Protein AF-A0ABD5JQQ2-F1 (afdb_monomer_lite)

Radius of gyration: 19.29 Å; chains: 1; bounding box: 44×39×51 Å

InterPro domains:
  IPR007302 Circularly permuted ATPgrasp domain [PF04174] (2-143)
  IPR051680 ATP-dependent Glutamate--Cysteine Ligase Type 2 [PTHR34595] (1-143)

Organism: NCBI:txid68175

Secondary structure (DSSP, 8-state):
-HHHHHHHHHTT-HHHHTTSS-HHHHHT-TT--GGGTT---SSS-SS---EEEEEE-TTS-EEEEEEE-SS---HHHHHHHHHHHHHH-HHHHHHH-PPPSHHHHHHHHHHHHHTS-TT-SSPPP------TTSTTHHHHHH-

Foldseek 3Di:
DVQVVVCCLLEVVCCPVVVVDPPCVAPVDPPRDVVCRPDDFFDDTPQLDKDFDWDQDPVRDIDTPDIDRDDDFDLLVVQVVLVVCCVVPVVVCVVVVDDDCVVVVVVSVVSQVRRDDPPDPDDDDDQDDPDDPDPRRSRSVSD

Sequence (143 aa):
MLDAVLGDLYGARRSITSGVLPAELLFAHPGYLRAARGIVVPGRHQLFLHGCDISRGDDGAFVVNADWTQAPSGAGYALADRRVIAHAAPDLYERIGPRPASPWAQALRLALLDAAPEAAEEPVVVVLSPGIHSETAFDQAYL

Structure (mmCIF, N/CA/C/O backbone):
data_AF-A0ABD5JQQ2-F1
#
_entry.id   AF-A0ABD5JQQ2-F1
#
loop_
_atom_site.group_PDB
_atom_site.id
_atom_site.type_symbol
_atom_site.label_atom_id
_atom_site.label_alt_id
_atom_site.label_comp_id
_atom_site.label_asym_id
_atom_site.label_entity_id
_atom_site.label_seq_id
_atom_site.pdbx_PDB_ins_code
_atom_site.Cartn_x
_atom_site.Cartn_y
_atom_site.Cartn_z
_atom_site.occupancy
_atom_site.B_iso_or_equiv
_atom_site.auth_seq_id
_atom_site.auth_comp_id
_atom_site.auth_asym_id
_atom_site.auth_atom_id
_atom_site.pdbx_PDB_model_num
ATOM 1 N N . MET A 1 1 ? -12.630 2.630 -0.431 1.00 90.94 1 MET A N 1
ATOM 2 C CA . MET A 1 1 ? -13.402 1.837 0.553 1.00 90.94 1 MET A CA 1
ATOM 3 C C . MET A 1 1 ? -12.545 1.460 1.756 1.00 90.94 1 MET A C 1
ATOM 5 O O . MET A 1 1 ? -12.917 1.848 2.851 1.00 90.94 1 MET A O 1
ATOM 9 N N . LEU A 1 2 ? -11.405 0.777 1.573 1.00 95.44 2 LEU A N 1
ATOM 10 C CA . LEU A 1 2 ? -10.549 0.315 2.683 1.00 95.44 2 LEU A CA 1
ATOM 11 C C . LEU A 1 2 ? -10.056 1.439 3.611 1.00 95.44 2 LEU A C 1
ATOM 13 O O . LEU A 1 2 ? -10.088 1.274 4.821 1.00 95.44 2 LEU A O 1
ATOM 17 N N . ASP A 1 3 ? -9.711 2.607 3.066 1.00 95.38 3 ASP A N 1
ATOM 18 C CA . ASP A 1 3 ? -9.387 3.814 3.849 1.00 95.38 3 ASP A CA 1
ATOM 19 C C . ASP A 1 3 ? -10.521 4.219 4.815 1.00 95.38 3 ASP A C 1
ATOM 21 O O . ASP A 1 3 ? -10.310 4.429 6.007 1.00 95.38 3 ASP A O 1
ATOM 25 N N . ALA A 1 4 ? -11.766 4.222 4.328 1.00 95.00 4 ALA A N 1
ATOM 26 C CA . ALA A 1 4 ? -12.937 4.520 5.150 1.00 95.00 4 ALA A CA 1
ATOM 27 C C . ALA A 1 4 ? -13.204 3.431 6.201 1.00 95.00 4 ALA A C 1
ATOM 29 O O . ALA A 1 4 ? -13.635 3.749 7.307 1.00 95.00 4 ALA A O 1
ATOM 30 N N . VAL A 1 5 ? -12.932 2.162 5.872 1.00 95.56 5 VAL A N 1
ATOM 31 C CA . VAL A 1 5 ? -13.012 1.050 6.831 1.00 95.56 5 VAL A CA 1
ATOM 32 C C . VAL A 1 5 ? -11.973 1.239 7.936 1.00 95.56 5 VAL A C 1
ATOM 34 O O . VAL A 1 5 ? -12.334 1.186 9.108 1.00 95.56 5 VAL A O 1
ATOM 37 N N . LEU A 1 6 ? -10.716 1.539 7.595 1.00 95.81 6 LEU A N 1
ATOM 38 C CA . LEU A 1 6 ? -9.660 1.806 8.575 1.00 95.81 6 LEU A CA 1
ATOM 39 C C . LEU A 1 6 ? -10.043 2.967 9.508 1.00 95.81 6 LEU A C 1
ATOM 41 O O . LEU A 1 6 ? -9.981 2.823 10.732 1.00 95.81 6 LEU A O 1
ATOM 45 N N . GLY A 1 7 ? -10.502 4.083 8.930 1.00 95.69 7 GLY A N 1
ATOM 46 C CA . GLY A 1 7 ? -10.945 5.256 9.683 1.00 95.69 7 GLY A CA 1
ATOM 47 C C . GLY A 1 7 ? -12.160 4.986 10.577 1.00 95.69 7 GLY A C 1
ATOM 48 O O . GLY A 1 7 ? -12.247 5.525 11.682 1.00 95.69 7 GLY A O 1
ATOM 49 N N . ASP A 1 8 ? -13.090 4.127 10.153 1.00 96.31 8 ASP A N 1
ATOM 50 C CA . ASP A 1 8 ? -14.213 3.730 11.002 1.00 96.31 8 ASP A CA 1
ATOM 51 C C . ASP A 1 8 ? -13.759 2.837 12.161 1.00 96.31 8 ASP A C 1
ATOM 53 O O . ASP A 1 8 ? -14.052 3.149 13.317 1.00 96.31 8 ASP A O 1
ATOM 57 N N . LEU A 1 9 ? -13.004 1.770 11.878 1.00 96.25 9 LEU A N 1
ATOM 58 C CA . LEU A 1 9 ? -12.619 0.762 12.871 1.00 96.25 9 LEU A CA 1
ATOM 59 C C . LEU A 1 9 ? -11.731 1.333 13.989 1.00 96.25 9 LEU A C 1
ATOM 61 O O . LEU A 1 9 ? -11.919 0.976 15.155 1.00 96.25 9 LEU A O 1
ATOM 65 N N . TYR A 1 10 ? -10.816 2.255 13.670 1.00 96.56 10 TYR A N 1
ATOM 66 C CA . TYR A 1 10 ? -10.002 2.957 14.676 1.00 96.56 10 TYR A CA 1
ATOM 67 C C . TYR A 1 10 ? -10.644 4.248 15.211 1.00 96.56 10 TYR A C 1
ATOM 69 O O . TYR A 1 10 ? -10.141 4.824 16.181 1.00 96.56 10 TYR A O 1
ATOM 77 N N . GLY A 1 11 ? -11.776 4.674 14.640 1.00 95.75 11 GLY A N 1
ATOM 78 C CA . GLY A 1 11 ? -12.514 5.876 15.020 1.00 95.75 11 GLY A CA 1
ATOM 79 C C . GLY A 1 11 ? -13.891 5.581 15.624 1.00 95.75 11 GLY A C 1
ATOM 80 O O . GLY A 1 11 ? -14.028 5.042 16.735 1.00 95.75 11 GLY A O 1
ATOM 81 N N . ALA A 1 12 ? -14.931 6.008 14.902 1.00 95.44 12 ALA A N 1
ATOM 82 C CA . ALA A 1 12 ? -16.319 6.004 15.367 1.00 95.44 12 ALA A CA 1
ATOM 83 C C . ALA A 1 12 ? -16.927 4.596 15.501 1.00 95.44 12 ALA A C 1
ATOM 85 O O . ALA A 1 12 ? -17.852 4.424 16.294 1.00 95.44 12 ALA A O 1
ATOM 86 N N . ARG A 1 13 ? -16.387 3.599 14.786 1.00 96.38 13 ARG A N 1
ATOM 87 C CA . ARG A 1 13 ? -16.816 2.189 14.787 1.00 96.38 13 ARG A CA 1
ATOM 88 C C . ARG A 1 13 ? -18.297 2.019 14.450 1.00 96.38 13 ARG A C 1
ATOM 90 O O . ARG A 1 13 ? -18.977 1.168 15.026 1.00 96.38 13 ARG A O 1
ATOM 97 N N . ARG A 1 14 ? -18.803 2.822 13.510 1.00 97.75 14 ARG A N 1
ATOM 98 C CA . ARG A 1 14 ? -20.192 2.759 13.040 1.00 97.75 14 ARG A CA 1
ATOM 99 C C . ARG A 1 14 ? -20.506 1.412 12.414 1.00 97.75 14 ARG A C 1
ATOM 101 O O . ARG A 1 14 ? -21.606 0.912 12.621 1.00 97.75 14 ARG A O 1
ATOM 108 N N . SER A 1 15 ? -19.568 0.795 11.698 1.00 97.06 15 SER A N 1
ATOM 109 C CA . SER A 1 15 ? -19.761 -0.542 11.130 1.00 97.06 15 SER A CA 1
ATOM 110 C C . SER A 1 15 ? -19.988 -1.602 12.210 1.00 97.06 15 SER A C 1
ATOM 112 O O . SER A 1 15 ? -20.726 -2.550 11.972 1.00 97.06 15 SER A O 1
ATOM 114 N N . ILE A 1 16 ? -19.434 -1.415 13.412 1.00 97.38 16 ILE A N 1
ATOM 115 C CA . ILE A 1 16 ? -19.676 -2.300 14.557 1.00 97.38 16 ILE A CA 1
ATOM 116 C C . ILE A 1 16 ? -21.007 -1.954 15.234 1.00 97.38 16 ILE A C 1
ATOM 118 O O . ILE A 1 16 ? -21.850 -2.824 15.430 1.00 97.38 16 ILE A O 1
ATOM 122 N N . THR A 1 17 ? -21.236 -0.679 15.569 1.00 97.06 17 THR A N 1
ATOM 123 C CA . THR A 1 17 ? -22.435 -0.264 16.325 1.00 97.06 17 THR A CA 1
ATOM 124 C C . THR A 1 17 ? -23.737 -0.382 15.533 1.00 97.06 17 THR A C 1
ATOM 126 O O . THR A 1 17 ? -24.797 -0.522 16.135 1.00 97.06 17 THR A O 1
ATOM 129 N N . SER A 1 18 ? -23.668 -0.359 14.200 1.00 97.38 18 SER A N 1
ATOM 130 C CA . SER A 1 18 ? -24.806 -0.623 13.305 1.00 97.38 18 SER A CA 1
ATOM 131 C C . SER A 1 18 ? -25.018 -2.108 12.990 1.00 97.38 18 SER A C 1
ATOM 133 O O . SER A 1 18 ? -25.993 -2.445 12.324 1.00 97.38 18 SER A O 1
ATOM 135 N N . GLY A 1 19 ? -24.129 -2.997 13.449 1.00 96.06 19 GLY A N 1
ATOM 136 C CA . GLY A 1 19 ? -24.237 -4.441 13.228 1.00 96.06 19 GLY A CA 1
ATOM 137 C C . GLY A 1 19 ? -23.790 -4.931 11.846 1.00 96.06 19 GLY A C 1
ATOM 138 O O . GLY A 1 19 ? -23.997 -6.099 11.534 1.00 96.06 19 GLY A O 1
ATOM 139 N N . VAL A 1 20 ? -23.166 -4.082 11.018 1.00 97.12 20 VAL A N 1
ATOM 140 C CA . VAL A 1 20 ? -22.596 -4.492 9.717 1.00 97.12 20 VAL A CA 1
ATOM 141 C C . VAL A 1 20 ? -21.412 -5.445 9.903 1.00 97.12 20 VAL A C 1
ATOM 143 O O . VAL A 1 20 ? -21.246 -6.386 9.132 1.00 97.12 20 VAL A O 1
ATOM 146 N N . LEU A 1 21 ? -20.589 -5.203 10.926 1.00 96.12 21 LEU A N 1
ATOM 147 C CA . LEU A 1 21 ? -19.461 -6.044 11.307 1.00 96.12 21 LEU A CA 1
ATOM 148 C C . LEU A 1 21 ? -19.629 -6.515 12.762 1.00 96.12 21 LEU A C 1
ATOM 150 O O . LEU A 1 21 ? -19.896 -5.687 13.635 1.00 96.12 21 LEU A O 1
ATOM 154 N N . PRO A 1 22 ? -19.432 -7.812 13.059 1.00 97.12 22 PRO A N 1
ATOM 155 C CA . PRO A 1 22 ? -19.391 -8.298 14.434 1.00 97.12 22 PRO A CA 1
ATOM 156 C C . PRO A 1 22 ? -18.239 -7.659 15.217 1.00 97.12 22 PRO A C 1
ATOM 158 O O . PRO A 1 22 ? -17.132 -7.498 14.696 1.00 97.12 22 PRO A O 1
ATOM 161 N N . ALA A 1 23 ? -18.471 -7.328 16.488 1.00 97.00 23 ALA A N 1
ATOM 162 C CA . ALA A 1 23 ? -17.453 -6.721 17.346 1.00 97.00 23 ALA A CA 1
ATOM 163 C C . ALA A 1 23 ? -16.248 -7.652 17.553 1.00 97.00 23 ALA A C 1
ATOM 165 O O . ALA A 1 23 ? -15.099 -7.205 17.605 1.00 97.00 23 ALA A O 1
ATOM 166 N N . GLU A 1 24 ? -16.509 -8.953 17.629 1.00 96.75 24 GLU A N 1
ATOM 167 C CA . GLU A 1 24 ? -15.527 -10.015 17.814 1.00 96.75 24 GLU A CA 1
ATOM 168 C C . GLU A 1 24 ? -14.532 -10.060 16.651 1.00 96.75 24 GLU A C 1
ATOM 170 O O . GLU A 1 24 ? -13.340 -10.246 16.890 1.00 96.75 24 GLU A O 1
ATOM 175 N N . LEU A 1 25 ? -14.991 -9.802 15.417 1.00 95.81 25 LEU A N 1
ATOM 176 C CA . LEU A 1 25 ? -14.141 -9.777 14.221 1.00 95.81 25 LEU A CA 1
ATOM 177 C C . LEU A 1 25 ? -13.018 -8.740 14.348 1.00 95.81 25 LEU A C 1
ATOM 179 O O . LEU A 1 25 ? -11.906 -8.977 13.892 1.00 95.81 25 LEU A O 1
ATOM 183 N N . LEU A 1 26 ? -13.299 -7.601 14.986 1.00 95.88 26 LEU A N 1
ATOM 184 C CA . LEU A 1 26 ? -12.304 -6.560 15.222 1.00 95.88 26 LEU A CA 1
ATOM 185 C C . LEU A 1 26 ? -11.488 -6.840 16.489 1.00 95.88 26 LEU A C 1
ATOM 187 O O . LEU A 1 26 ? -10.261 -6.873 16.452 1.00 95.88 26 LEU A O 1
ATOM 191 N N . PHE A 1 27 ? -12.158 -7.010 17.632 1.00 96.19 27 PHE A N 1
ATOM 192 C CA . PHE A 1 27 ? -11.492 -6.970 18.938 1.00 96.19 27 PHE A CA 1
ATOM 193 C C . PHE A 1 27 ? -10.760 -8.260 19.320 1.00 96.19 27 PHE A C 1
ATOM 195 O O . PHE A 1 27 ? -9.887 -8.206 20.197 1.00 96.19 27 PHE A O 1
ATOM 202 N N . ALA A 1 28 ? -11.098 -9.391 18.692 1.00 96.75 28 ALA A N 1
ATOM 203 C CA . ALA A 1 28 ? -10.370 -10.649 18.852 1.00 96.75 28 ALA A CA 1
ATOM 204 C C . ALA A 1 28 ? -9.238 -10.813 17.823 1.00 96.75 28 ALA A C 1
ATOM 206 O O . ALA A 1 28 ? -8.401 -11.701 17.981 1.00 96.75 28 ALA A O 1
ATOM 207 N N . HIS A 1 29 ? -9.180 -9.968 16.788 1.00 96.00 29 HIS A N 1
ATOM 208 C CA . HIS A 1 29 ? -8.151 -10.076 15.762 1.00 96.00 29 HIS A CA 1
ATOM 209 C C . HIS A 1 29 ? -6.774 -9.665 16.318 1.00 96.00 29 HIS A C 1
ATOM 211 O O . HIS A 1 29 ? -6.631 -8.552 16.832 1.00 96.00 29 HIS A O 1
ATOM 217 N N . PRO A 1 30 ? -5.727 -10.503 16.184 1.00 96.06 30 PRO A N 1
ATOM 218 C CA . PRO A 1 30 ? -4.407 -10.220 16.759 1.00 96.06 30 PRO A CA 1
ATOM 219 C C . PRO A 1 30 ? -3.731 -8.987 16.142 1.00 96.06 30 PRO A C 1
ATOM 221 O O . PRO A 1 30 ? -2.939 -8.322 16.800 1.00 96.06 30 PRO A O 1
ATOM 224 N N . GLY A 1 31 ? -4.071 -8.650 14.896 1.00 94.00 31 GLY A N 1
ATOM 225 C CA . GLY A 1 31 ? -3.583 -7.446 14.215 1.00 94.00 31 GLY A CA 1
ATOM 226 C C . GLY A 1 31 ? -4.282 -6.139 14.615 1.00 94.00 31 GLY A C 1
ATOM 227 O O . GLY A 1 31 ? -3.903 -5.086 14.108 1.00 94.00 31 GLY A O 1
ATOM 228 N N . TYR A 1 32 ? -5.307 -6.167 15.477 1.00 95.62 32 TYR A N 1
ATOM 229 C CA . TYR A 1 32 ? -5.962 -4.939 15.934 1.00 95.62 32 TYR A CA 1
ATOM 230 C C . TYR A 1 32 ? -5.166 -4.274 17.065 1.00 95.62 32 TYR A C 1
ATOM 232 O O . TYR A 1 32 ? -5.045 -4.801 18.176 1.00 95.62 32 TYR A O 1
ATOM 240 N N . LEU A 1 33 ? -4.660 -3.070 16.806 1.00 95.69 33 LEU A N 1
ATOM 241 C CA . LEU A 1 33 ? -3.812 -2.335 17.740 1.00 95.69 33 LEU A CA 1
ATOM 242 C C . LEU A 1 33 ? -4.641 -1.366 18.582 1.00 95.69 33 LEU A C 1
ATOM 244 O O . LEU A 1 33 ? -4.856 -0.220 18.203 1.00 95.69 33 LEU A O 1
ATOM 248 N N . ARG A 1 34 ? -5.063 -1.781 19.781 1.00 94.94 34 ARG A N 1
ATOM 249 C CA . ARG A 1 34 ? -5.876 -0.934 20.685 1.00 94.94 34 ARG A CA 1
ATOM 250 C C . ARG A 1 34 ? -5.282 0.462 20.924 1.00 94.94 34 ARG A C 1
ATOM 252 O O . ARG A 1 34 ? -6.037 1.425 21.019 1.00 94.94 34 ARG A O 1
ATOM 259 N N . ALA A 1 35 ? -3.954 0.563 20.992 1.00 96.25 35 ALA A N 1
ATOM 260 C CA . ALA A 1 35 ? -3.232 1.821 21.185 1.00 96.25 35 ALA A CA 1
ATOM 261 C C . ALA A 1 35 ? -3.336 2.788 19.990 1.00 96.25 35 ALA A C 1
ATOM 263 O O . ALA A 1 35 ? -3.179 3.987 20.175 1.00 96.25 35 ALA A O 1
ATOM 264 N N . ALA A 1 36 ? -3.638 2.289 18.788 1.00 95.00 36 ALA A N 1
ATOM 265 C CA . ALA A 1 36 ? -3.801 3.110 17.592 1.00 95.00 36 ALA A CA 1
ATOM 266 C C . ALA A 1 36 ? -5.188 3.772 17.489 1.00 95.00 36 ALA A C 1
ATOM 268 O O . ALA A 1 36 ? -5.448 4.549 16.572 1.00 95.00 36 ALA A O 1
ATOM 269 N N . ARG A 1 37 ? -6.104 3.484 18.425 1.00 95.69 37 ARG A N 1
ATOM 270 C CA . ARG A 1 37 ? -7.444 4.080 18.434 1.00 95.69 37 ARG A CA 1
ATOM 271 C C . ARG A 1 37 ? -7.361 5.603 18.553 1.00 95.69 37 ARG A C 1
ATOM 273 O O . ARG A 1 37 ? -6.810 6.122 19.518 1.00 95.69 37 ARG A O 1
ATOM 280 N N . GLY A 1 38 ? -8.026 6.299 17.634 1.00 94.38 38 GLY A N 1
ATOM 281 C CA . GLY A 1 38 ? -8.094 7.760 17.615 1.00 94.38 38 GLY A CA 1
ATOM 282 C C . GLY A 1 38 ? -6.837 8.447 17.084 1.00 94.38 38 GLY A C 1
ATOM 283 O O . GLY A 1 38 ? -6.811 9.674 17.062 1.00 94.38 38 GLY A O 1
ATOM 284 N N . ILE A 1 39 ? -5.825 7.693 16.638 1.00 93.31 39 ILE A N 1
ATOM 285 C CA . ILE A 1 39 ? -4.741 8.270 15.845 1.00 93.31 39 ILE A CA 1
ATOM 286 C C . ILE A 1 39 ? -5.341 8.737 14.520 1.00 93.31 39 ILE A C 1
ATOM 288 O O . ILE A 1 39 ? -6.015 7.969 13.836 1.00 93.31 39 ILE A O 1
ATOM 292 N N . VAL A 1 40 ? -5.094 10.001 14.186 1.00 90.12 40 VAL A N 1
ATOM 293 C CA . VAL A 1 40 ? -5.460 10.597 12.904 1.00 90.12 40 VAL A CA 1
ATOM 294 C C . VAL A 1 40 ? -4.171 11.015 12.221 1.00 90.12 40 VAL A C 1
ATOM 296 O O . VAL A 1 40 ? -3.445 11.867 12.733 1.00 90.12 40 VAL A O 1
ATOM 299 N N . VAL A 1 41 ? -3.873 10.387 11.086 1.00 87.38 41 VAL A N 1
ATOM 300 C CA . VAL A 1 41 ? -2.731 10.774 10.250 1.00 87.38 41 VAL A CA 1
ATOM 301 C C . VAL A 1 41 ? -3.061 12.104 9.556 1.00 87.38 41 VAL A C 1
ATOM 303 O O . VAL A 1 41 ? -4.184 12.224 9.050 1.00 87.38 41 VAL A O 1
ATOM 306 N N . PRO A 1 42 ? -2.145 13.095 9.542 1.00 85.69 42 PRO A N 1
ATOM 307 C CA . PRO A 1 42 ? -2.314 14.318 8.761 1.00 85.69 42 PRO A CA 1
ATOM 308 C C . PRO A 1 42 ? -2.528 14.029 7.270 1.00 85.69 42 PRO A C 1
ATOM 310 O O . PRO A 1 42 ? -2.036 13.037 6.735 1.00 85.69 42 PRO A O 1
ATOM 313 N N . GLY A 1 43 ? -3.256 14.917 6.597 1.00 81.31 43 GLY A N 1
ATOM 314 C CA . GLY A 1 43 ? -3.547 14.800 5.171 1.00 81.31 43 GLY A CA 1
ATOM 315 C C . GLY A 1 43 ? -4.878 14.110 4.863 1.00 81.31 43 GLY A C 1
ATOM 316 O O . GLY A 1 43 ? -5.775 13.984 5.700 1.00 81.31 43 GLY A O 1
ATOM 317 N N . ARG A 1 44 ? -5.042 13.719 3.596 1.00 81.62 44 ARG A N 1
ATOM 318 C CA . ARG A 1 44 ? -6.342 13.303 3.044 1.00 81.62 44 ARG A CA 1
ATOM 319 C C . ARG A 1 44 ? -6.763 11.875 3.409 1.00 81.62 44 ARG A C 1
ATOM 321 O O . ARG A 1 44 ? -7.962 11.599 3.438 1.00 81.62 44 ARG A O 1
ATOM 328 N N . HIS A 1 45 ? -5.810 10.975 3.633 1.00 89.25 45 HIS A N 1
ATOM 329 C CA . HIS A 1 45 ? -6.053 9.535 3.746 1.00 89.25 45 HIS A CA 1
ATOM 330 C C . HIS A 1 45 ? -5.466 8.972 5.039 1.00 89.25 45 HIS A C 1
ATOM 332 O O . HIS A 1 45 ? -4.331 9.283 5.389 1.00 89.25 45 HIS A O 1
ATOM 338 N N . GLN A 1 46 ? -6.227 8.118 5.728 1.00 91.50 46 GLN A N 1
ATOM 339 C CA . GLN A 1 46 ? -5.726 7.369 6.886 1.00 91.50 46 GLN A CA 1
ATOM 340 C C . GLN A 1 46 ? -4.931 6.141 6.432 1.00 91.50 46 GLN A C 1
ATOM 342 O O . GLN A 1 46 ? -3.892 5.814 7.003 1.00 91.50 46 GLN A O 1
ATOM 347 N N . LEU A 1 47 ? -5.399 5.471 5.378 1.00 93.50 47 LEU A N 1
ATOM 348 C CA . LEU A 1 47 ? -4.662 4.435 4.670 1.00 93.50 47 LEU A CA 1
ATOM 349 C C . LEU A 1 47 ? -3.781 5.095 3.607 1.00 93.50 47 LEU A C 1
ATOM 351 O O . LEU A 1 47 ? -4.232 5.380 2.499 1.00 93.50 47 LEU A O 1
ATOM 355 N N . PHE A 1 48 ? -2.526 5.341 3.971 1.00 90.38 48 PHE A N 1
ATOM 356 C CA . PHE A 1 48 ? -1.570 6.067 3.137 1.00 90.38 48 PHE A CA 1
ATOM 357 C C . PHE A 1 48 ? -1.212 5.333 1.834 1.00 90.38 48 PHE A C 1
ATOM 359 O O . PHE A 1 48 ? -1.211 5.930 0.758 1.00 90.38 48 PHE A O 1
ATOM 366 N N . LEU A 1 49 ? -0.916 4.035 1.928 1.00 91.50 49 LEU A N 1
ATOM 367 C CA . LEU A 1 49 ? -0.498 3.212 0.798 1.00 91.50 49 LEU A CA 1
ATOM 368 C C . LEU A 1 49 ? -1.279 1.899 0.788 1.00 91.50 49 LEU A C 1
ATOM 370 O O . LEU A 1 49 ? -1.471 1.258 1.820 1.00 91.50 49 LEU A O 1
ATOM 374 N N . HIS A 1 50 ? -1.717 1.505 -0.402 1.00 94.38 50 HIS A N 1
ATOM 375 C CA . HIS A 1 50 ? -2.445 0.269 -0.652 1.00 94.38 50 HIS A CA 1
ATOM 376 C C . HIS A 1 50 ? -1.832 -0.432 -1.860 1.00 94.38 50 HIS A C 1
ATOM 378 O O . HIS A 1 50 ? -1.623 0.188 -2.903 1.00 94.38 50 HIS A O 1
ATOM 384 N N . GLY A 1 51 ? -1.528 -1.716 -1.697 1.00 95.12 51 GLY A N 1
ATOM 385 C CA . GLY A 1 51 ? -1.189 -2.623 -2.786 1.00 95.12 51 GLY A CA 1
ATOM 386 C C . GLY A 1 51 ? -2.310 -3.634 -2.985 1.00 95.12 51 GLY A C 1
ATOM 387 O O . GLY A 1 51 ? -3.010 -3.978 -2.034 1.00 95.12 51 GLY A O 1
ATOM 388 N N . CYS A 1 52 ? -2.481 -4.132 -4.203 1.00 96.19 52 CYS A N 1
ATOM 389 C CA . CYS A 1 52 ? -3.381 -5.249 -4.452 1.00 96.19 52 CYS A CA 1
ATOM 390 C C . CYS A 1 52 ? -2.808 -6.177 -5.514 1.00 96.19 52 CYS A C 1
ATOM 392 O O . CYS A 1 52 ? -2.199 -5.729 -6.489 1.00 96.19 52 CYS A O 1
ATOM 394 N N . ASP A 1 53 ? -3.044 -7.467 -5.315 1.00 96.19 53 ASP A N 1
ATOM 395 C CA . ASP A 1 53 ? -2.696 -8.484 -6.292 1.00 96.19 53 ASP A CA 1
ATOM 396 C C . ASP A 1 53 ? -3.881 -8.665 -7.225 1.00 96.19 53 ASP A C 1
ATOM 398 O O . ASP A 1 53 ? -4.999 -8.929 -6.777 1.00 96.19 53 ASP A O 1
ATOM 402 N N . ILE A 1 54 ? -3.639 -8.536 -8.526 1.00 97.00 54 ILE A N 1
ATOM 403 C CA . ILE A 1 54 ? -4.679 -8.672 -9.542 1.00 97.00 54 ILE A CA 1
ATOM 404 C C . ILE A 1 54 ? -4.375 -9.825 -10.487 1.00 97.00 54 ILE A C 1
ATOM 406 O O . ILE A 1 54 ? -3.239 -10.025 -10.915 1.00 97.00 54 ILE A O 1
ATOM 410 N N . SER A 1 55 ? -5.412 -10.576 -10.836 1.00 97.31 55 SER A N 1
ATOM 411 C CA . SER A 1 55 ? -5.397 -11.522 -11.950 1.00 97.31 55 SER A CA 1
ATOM 412 C C . SER A 1 55 ? -6.297 -11.005 -13.067 1.00 97.31 55 SER A C 1
ATOM 414 O O . SER A 1 55 ? -7.179 -10.171 -12.842 1.00 97.31 55 SER A O 1
ATOM 416 N N . ARG A 1 56 ? -6.054 -11.477 -14.290 1.00 97.50 56 ARG A N 1
ATOM 417 C CA . ARG A 1 56 ? -6.934 -11.229 -15.430 1.00 97.50 56 ARG A CA 1
ATOM 418 C C . ARG A 1 56 ? -7.555 -12.553 -15.856 1.00 97.50 56 ARG A C 1
ATOM 420 O O . ARG A 1 56 ? -6.814 -13.474 -16.188 1.00 97.50 56 ARG A O 1
ATOM 427 N N . GLY A 1 57 ? -8.880 -12.636 -15.796 1.00 94.38 57 GLY A N 1
ATOM 428 C CA . GLY A 1 57 ? -9.644 -13.814 -16.194 1.00 94.38 57 GLY A CA 1
ATOM 429 C C . GLY A 1 57 ? -9.671 -14.012 -17.708 1.00 94.38 57 GLY A C 1
ATOM 430 O O . GLY A 1 57 ? -9.294 -13.123 -18.477 1.00 94.38 57 GLY A O 1
ATOM 431 N N . ASP A 1 58 ? -10.155 -15.179 -18.133 1.00 94.75 58 ASP A N 1
ATOM 432 C CA . ASP A 1 58 ? -10.256 -15.557 -19.551 1.00 94.75 58 ASP A CA 1
ATOM 433 C C . ASP A 1 58 ? -11.237 -14.670 -20.336 1.00 94.75 58 ASP A C 1
ATOM 435 O O . ASP A 1 58 ? -11.088 -14.469 -21.540 1.00 94.75 58 ASP A O 1
ATOM 439 N N . ASP A 1 59 ? -12.216 -14.083 -19.646 1.00 96.12 59 ASP A N 1
ATOM 440 C CA . ASP A 1 59 ? -13.137 -13.069 -20.172 1.00 96.12 59 ASP A CA 1
ATOM 441 C C . ASP A 1 59 ? -12.494 -11.670 -20.293 1.00 96.12 59 ASP A C 1
ATOM 443 O O . ASP A 1 59 ? -13.112 -10.720 -20.777 1.00 96.12 59 ASP A O 1
ATOM 447 N N . GLY A 1 60 ? -11.236 -11.536 -19.86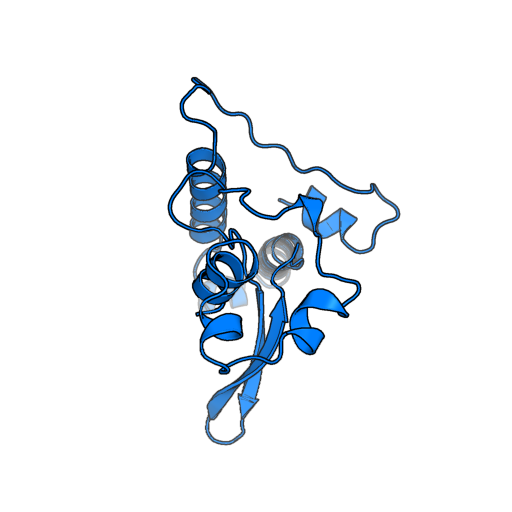7 1.00 95.75 60 GLY A N 1
ATOM 448 C CA . GLY A 1 60 ? -10.466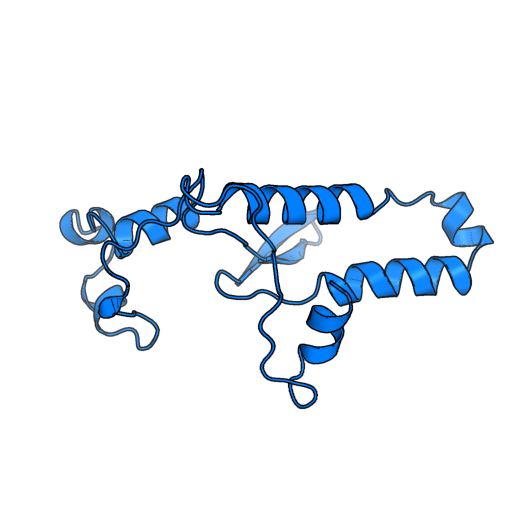 -10.303 -19.875 1.00 95.75 60 GLY A CA 1
ATOM 449 C C . GLY A 1 60 ? -10.727 -9.378 -18.686 1.00 95.75 60 GLY A C 1
ATOM 450 O O . GLY A 1 60 ? -10.090 -8.316 -18.645 1.00 95.75 60 GLY A O 1
ATOM 451 N N . ALA A 1 61 ? -11.602 -9.752 -17.747 1.00 97.25 61 ALA A N 1
ATOM 452 C CA . ALA A 1 61 ? -11.896 -8.976 -16.547 1.00 97.25 61 ALA A CA 1
ATOM 453 C C . ALA A 1 61 ? -10.759 -9.073 -15.519 1.00 97.25 61 ALA A C 1
ATOM 455 O O . ALA A 1 61 ? -10.056 -10.078 -15.437 1.00 97.25 61 ALA A O 1
ATOM 456 N N . PHE A 1 62 ? -10.575 -8.018 -14.723 1.00 97.06 62 PHE A N 1
ATOM 457 C CA . PHE A 1 62 ? -9.634 -8.033 -13.605 1.00 97.06 62 PHE A CA 1
ATOM 458 C C . PHE A 1 62 ? -10.329 -8.466 -12.318 1.00 97.06 62 PHE A C 1
ATOM 460 O O . PHE A 1 62 ? -11.422 -7.989 -12.009 1.00 97.06 62 PHE A O 1
ATOM 467 N N . VAL A 1 63 ? -9.657 -9.319 -11.550 1.00 96.19 63 VAL A N 1
ATOM 468 C CA . VAL A 1 63 ? -10.097 -9.768 -10.226 1.00 96.19 63 VAL A CA 1
ATOM 469 C C . VAL A 1 63 ? -9.016 -9.424 -9.210 1.00 96.19 63 VAL A C 1
ATOM 471 O O . VAL A 1 63 ? -7.834 -9.665 -9.452 1.00 96.19 63 VAL A O 1
ATOM 474 N N . VAL A 1 64 ? -9.425 -8.845 -8.079 1.00 96.12 64 VAL A N 1
ATOM 475 C CA . VAL A 1 64 ? -8.540 -8.608 -6.932 1.00 96.12 64 VAL A CA 1
ATOM 476 C C . VAL A 1 64 ? -8.431 -9.903 -6.138 1.00 96.12 64 VAL A C 1
ATOM 478 O O . VAL A 1 64 ? -9.433 -10.413 -5.638 1.00 96.12 64 VAL A O 1
ATOM 481 N N . ASN A 1 65 ? -7.216 -10.430 -6.037 1.00 95.94 65 ASN A N 1
ATOM 482 C CA . ASN A 1 65 ? -6.915 -11.666 -5.321 1.00 95.94 65 ASN A CA 1
ATOM 483 C C . ASN A 1 65 ? -6.578 -11.392 -3.848 1.00 95.94 65 ASN A C 1
ATOM 485 O O . ASN A 1 65 ? -6.905 -12.204 -2.985 1.00 95.94 65 ASN A O 1
ATOM 489 N N . ALA A 1 66 ? -5.909 -10.268 -3.569 1.00 96.56 66 ALA A N 1
ATOM 490 C CA . ALA A 1 66 ? -5.484 -9.878 -2.228 1.00 96.56 66 ALA A CA 1
ATOM 491 C C . ALA A 1 66 ? -5.297 -8.358 -2.105 1.00 96.56 66 ALA A C 1
ATOM 493 O O . ALA A 1 66 ? -4.961 -7.684 -3.081 1.00 96.56 66 ALA A O 1
ATOM 494 N N . ASP A 1 67 ? -5.470 -7.847 -0.883 1.00 96.44 67 ASP A N 1
ATOM 495 C CA . ASP A 1 67 ? -5.238 -6.455 -0.498 1.00 96.44 67 ASP A CA 1
ATOM 496 C C . ASP A 1 67 ? -4.112 -6.361 0.538 1.00 96.44 67 ASP A C 1
ATOM 498 O O . ASP A 1 67 ? -4.099 -7.073 1.543 1.00 96.44 67 ASP A O 1
ATOM 502 N N . TRP A 1 68 ? -3.206 -5.410 0.331 1.00 95.50 68 TRP A N 1
ATOM 503 C CA . TRP A 1 68 ? -2.055 -5.139 1.182 1.00 95.50 68 TRP A CA 1
ATOM 504 C C . TRP A 1 68 ? -2.153 -3.713 1.729 1.00 95.50 68 TRP A C 1
ATOM 506 O O . TRP A 1 68 ? -1.853 -2.738 1.039 1.00 95.50 68 TRP A O 1
ATOM 516 N N . THR A 1 69 ? -2.599 -3.582 2.980 1.00 94.25 69 THR A N 1
ATOM 517 C CA . THR A 1 69 ? -2.902 -2.288 3.630 1.00 94.25 69 THR A CA 1
ATOM 518 C C . THR A 1 69 ? -1.937 -1.927 4.763 1.00 94.25 69 THR A C 1
ATOM 520 O O . THR A 1 69 ? -2.260 -1.099 5.612 1.00 94.25 69 THR A O 1
ATOM 523 N N . GLN A 1 70 ? -0.792 -2.609 4.840 1.00 90.12 70 GLN A N 1
ATOM 524 C CA . GLN A 1 70 ? 0.252 -2.359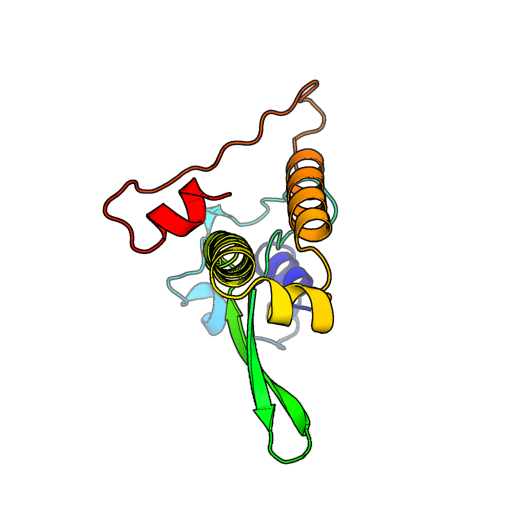 5.837 1.00 90.12 70 GLN A CA 1
ATOM 525 C C . GLN A 1 70 ? 1.430 -1.632 5.175 1.00 90.12 70 GLN A C 1
ATOM 527 O O . GLN A 1 70 ? 1.309 -0.467 4.814 1.00 90.12 70 GLN A O 1
ATOM 532 N N . ALA A 1 71 ? 2.549 -2.329 4.977 1.00 88.94 71 ALA A N 1
ATOM 533 C CA . ALA A 1 71 ? 3.712 -1.851 4.241 1.00 88.94 71 ALA A CA 1
ATOM 534 C C . ALA A 1 71 ? 3.885 -2.710 2.974 1.00 88.94 71 ALA A C 1
ATOM 536 O O . ALA A 1 71 ? 4.709 -3.626 2.980 1.00 88.94 71 ALA A O 1
ATOM 537 N N . PRO A 1 72 ? 3.060 -2.502 1.926 1.00 93.00 72 PRO A N 1
ATOM 538 C CA . PRO A 1 72 ? 3.187 -3.268 0.690 1.00 93.00 72 PRO A CA 1
ATOM 539 C C . PRO A 1 72 ? 4.559 -3.025 0.049 1.00 93.00 72 PRO A C 1
ATOM 541 O O . PRO A 1 72 ? 5.003 -1.881 -0.057 1.00 93.00 72 PRO A O 1
ATOM 544 N N . SER A 1 73 ? 5.211 -4.102 -0.381 1.00 91.38 73 SER A N 1
ATOM 545 C CA . SER A 1 73 ? 6.479 -4.079 -1.113 1.00 91.38 73 SER A CA 1
ATOM 546 C C . SER A 1 73 ? 6.262 -4.305 -2.612 1.00 91.38 73 SER A C 1
ATOM 548 O O . SER A 1 73 ? 5.176 -4.690 -3.049 1.00 91.38 73 SER A O 1
ATOM 550 N N . GLY A 1 74 ? 7.296 -4.057 -3.417 1.00 92.25 74 GLY A N 1
ATOM 551 C CA . GLY A 1 74 ? 7.324 -4.373 -4.851 1.00 92.25 74 GLY A CA 1
ATOM 552 C C . GLY A 1 74 ? 7.595 -3.175 -5.755 1.00 92.25 74 GLY A C 1
ATOM 553 O O . GLY A 1 74 ? 7.933 -3.346 -6.927 1.00 92.25 74 GLY A O 1
ATOM 554 N N . ALA A 1 75 ? 7.464 -1.955 -5.240 1.00 92.56 75 ALA A N 1
ATOM 555 C CA . ALA A 1 75 ? 7.660 -0.749 -6.033 1.00 92.56 75 ALA A CA 1
ATOM 556 C C . ALA A 1 75 ? 9.116 -0.558 -6.483 1.00 92.56 75 ALA A C 1
ATOM 558 O O . ALA A 1 75 ? 9.364 -0.226 -7.644 1.00 92.56 75 ALA A O 1
ATOM 559 N N . GLY A 1 76 ? 10.075 -0.797 -5.589 1.00 92.75 76 GLY A N 1
ATOM 560 C CA . GLY A 1 76 ? 11.500 -0.770 -5.897 1.00 92.75 76 GLY A CA 1
ATOM 561 C C . GLY A 1 76 ? 11.869 -1.841 -6.921 1.00 92.75 76 GLY A C 1
ATOM 562 O O . GLY A 1 76 ? 12.546 -1.538 -7.905 1.00 92.75 76 GLY A O 1
ATOM 563 N N . TYR A 1 77 ? 11.330 -3.056 -6.771 1.00 93.50 77 TYR A N 1
ATOM 564 C CA . TYR A 1 77 ? 11.479 -4.112 -7.781 1.00 93.50 77 TYR A CA 1
ATOM 565 C C . TYR A 1 77 ? 10.927 -3.687 -9.149 1.00 93.50 77 TYR A C 1
ATOM 567 O O . TYR A 1 77 ? 11.646 -3.755 -10.142 1.00 93.50 77 TYR A O 1
ATOM 575 N N . ALA A 1 78 ? 9.708 -3.146 -9.215 1.00 93.25 78 ALA A N 1
ATOM 576 C CA . ALA A 1 78 ? 9.107 -2.709 -10.478 1.00 93.25 78 ALA A CA 1
ATOM 577 C C . ALA A 1 78 ? 9.929 -1.614 -11.189 1.00 93.25 78 ALA A C 1
ATOM 579 O O . ALA A 1 78 ? 10.037 -1.599 -12.423 1.00 93.25 78 ALA A O 1
ATOM 580 N N . LEU A 1 79 ? 10.523 -0.691 -10.425 1.00 93.12 79 LEU A N 1
ATOM 581 C CA . LEU A 1 79 ? 11.412 0.339 -10.964 1.00 93.12 79 LEU A CA 1
ATOM 582 C C . LEU A 1 79 ? 12.748 -0.246 -11.449 1.00 93.12 79 LEU A C 1
ATOM 584 O O . LEU A 1 79 ? 13.246 0.162 -12.505 1.00 93.12 79 LEU A O 1
ATOM 588 N N . ALA A 1 80 ? 13.320 -1.191 -10.703 1.00 93.50 80 ALA A N 1
ATOM 589 C CA . ALA A 1 80 ? 14.548 -1.885 -11.075 1.00 93.50 80 ALA A CA 1
ATOM 590 C C . ALA A 1 80 ? 14.355 -2.728 -12.344 1.00 93.50 80 ALA A C 1
ATOM 592 O O . ALA A 1 80 ? 15.129 -2.590 -13.293 1.00 93.50 80 ALA A O 1
ATOM 593 N N . ASP A 1 81 ? 13.278 -3.509 -12.416 1.00 93.31 81 ASP A N 1
ATOM 594 C CA . ASP A 1 81 ? 12.942 -4.362 -13.559 1.00 93.31 81 ASP A CA 1
ATOM 595 C C . ASP A 1 81 ? 12.787 -3.545 -14.842 1.00 93.31 81 ASP A C 1
ATOM 597 O O . ASP A 1 81 ? 13.329 -3.902 -15.891 1.00 93.31 81 ASP A O 1
ATOM 601 N N . ARG A 1 82 ? 12.125 -2.381 -14.763 1.00 92.50 82 ARG A N 1
ATOM 602 C CA . ARG A 1 82 ? 12.031 -1.442 -15.894 1.00 92.50 82 ARG A CA 1
ATOM 603 C C . ARG A 1 82 ? 13.403 -1.025 -16.413 1.00 92.50 82 ARG A C 1
ATOM 605 O O . ARG A 1 82 ? 13.595 -0.968 -17.628 1.00 92.50 82 ARG A O 1
ATOM 612 N N . ARG A 1 83 ? 14.348 -0.736 -15.515 1.00 92.50 83 ARG A N 1
ATOM 613 C CA . ARG A 1 83 ? 15.716 -0.340 -15.878 1.00 92.50 83 ARG A CA 1
ATOM 614 C C . ARG A 1 83 ? 16.500 -1.506 -16.478 1.00 92.50 83 ARG A C 1
ATOM 616 O O . ARG A 1 83 ? 17.202 -1.307 -17.468 1.00 92.50 83 ARG A O 1
ATOM 623 N N . VAL A 1 84 ? 16.362 -2.704 -15.910 1.00 95.31 84 VAL A N 1
ATOM 624 C CA . VAL A 1 84 ? 17.012 -3.921 -16.415 1.00 95.31 84 VAL A CA 1
ATOM 625 C C . VAL A 1 84 ? 16.530 -4.240 -17.828 1.00 95.31 84 VAL A C 1
ATOM 627 O O . VAL A 1 84 ? 17.360 -4.423 -18.715 1.00 95.31 84 VAL A O 1
ATOM 630 N N . ILE A 1 85 ? 15.218 -4.228 -18.081 1.00 95.38 85 ILE A N 1
ATOM 631 C CA . ILE A 1 85 ? 14.658 -4.517 -19.412 1.00 95.38 85 ILE A CA 1
ATOM 632 C C . ILE A 1 85 ? 15.086 -3.457 -20.433 1.00 95.38 85 ILE A C 1
ATOM 634 O O . ILE A 1 85 ? 15.469 -3.811 -21.548 1.00 95.38 85 ILE A O 1
ATOM 638 N N . ALA A 1 86 ? 15.074 -2.173 -20.057 1.00 95.00 86 ALA A N 1
ATOM 639 C CA . ALA A 1 86 ? 15.534 -1.094 -20.933 1.00 95.00 86 ALA A CA 1
ATOM 640 C C . ALA A 1 86 ? 16.999 -1.272 -21.366 1.00 95.00 86 ALA A C 1
ATOM 642 O O . ALA A 1 86 ? 17.355 -0.918 -22.487 1.00 95.00 86 ALA A O 1
ATOM 643 N N . HIS A 1 87 ? 17.842 -1.836 -20.495 1.00 96.50 87 HIS A N 1
ATOM 644 C CA . HIS A 1 87 ? 19.245 -2.103 -20.802 1.00 96.50 87 HIS A CA 1
ATOM 645 C C . HIS A 1 87 ? 19.457 -3.418 -21.567 1.00 96.50 87 HIS A C 1
ATOM 647 O O . HIS A 1 87 ? 20.253 -3.461 -22.499 1.00 96.50 87 HIS A O 1
ATOM 653 N N . ALA A 1 88 ? 18.755 -4.487 -21.186 1.00 97.81 88 ALA A N 1
ATOM 654 C CA . ALA A 1 88 ? 18.935 -5.818 -21.762 1.00 97.81 88 ALA A CA 1
ATOM 655 C C . ALA A 1 88 ? 18.296 -5.973 -23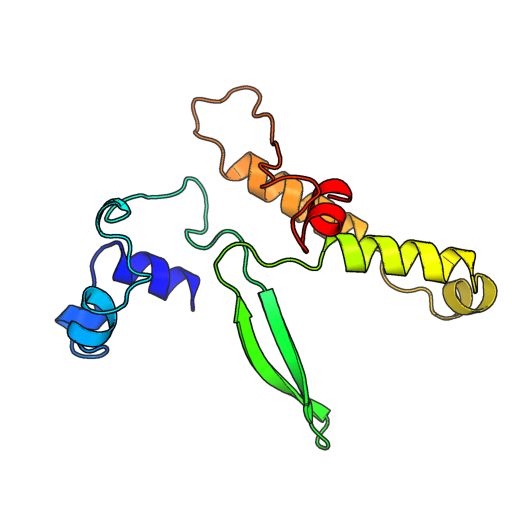.155 1.00 97.81 88 ALA A C 1
ATOM 657 O O . ALA A 1 88 ? 18.763 -6.784 -23.952 1.00 97.81 88 ALA A O 1
ATOM 658 N N . ALA A 1 89 ? 17.233 -5.217 -23.452 1.00 97.38 89 ALA A N 1
ATOM 659 C CA . ALA A 1 89 ? 16.502 -5.289 -24.718 1.00 97.38 89 ALA A CA 1
ATOM 660 C C . ALA A 1 89 ? 16.080 -3.889 -25.223 1.00 97.38 89 ALA A C 1
ATOM 662 O O . ALA A 1 89 ? 14.879 -3.618 -25.350 1.00 97.38 89 ALA A O 1
ATOM 663 N N . PRO A 1 90 ? 17.041 -2.995 -25.526 1.00 96.88 90 PRO A N 1
ATOM 664 C CA . PRO A 1 90 ? 16.766 -1.591 -25.843 1.00 96.88 90 PRO A CA 1
ATOM 665 C C . PRO A 1 90 ? 15.841 -1.425 -27.054 1.00 96.88 90 PRO A C 1
ATOM 667 O O . PRO A 1 90 ? 14.849 -0.706 -26.955 1.00 96.88 90 PRO A O 1
ATOM 670 N N . ASP A 1 91 ? 16.068 -2.168 -28.144 1.00 97.75 91 ASP A N 1
ATOM 671 C CA . ASP A 1 91 ? 15.237 -2.077 -29.354 1.00 97.75 91 ASP A CA 1
ATOM 672 C C . ASP A 1 91 ? 13.770 -2.451 -29.085 1.00 97.75 91 ASP A C 1
ATOM 674 O O . ASP A 1 91 ? 12.847 -1.878 -29.663 1.00 97.75 91 ASP A O 1
ATOM 678 N N . LEU A 1 92 ? 13.527 -3.450 -28.226 1.00 96.19 92 LEU A N 1
ATOM 679 C CA . LEU A 1 92 ? 12.170 -3.849 -27.846 1.00 96.19 92 LEU A CA 1
ATOM 680 C C . LEU A 1 92 ? 11.525 -2.789 -26.954 1.00 96.19 92 LEU A C 1
ATOM 682 O O . LEU A 1 92 ? 10.355 -2.457 -27.146 1.00 96.19 92 LEU A O 1
ATOM 686 N N . TYR A 1 93 ? 12.287 -2.264 -25.996 1.00 96.06 93 TYR A N 1
ATOM 687 C CA . TYR A 1 93 ? 11.820 -1.234 -25.080 1.00 96.06 93 TYR A CA 1
ATOM 688 C C . TYR A 1 93 ? 11.432 0.048 -25.828 1.00 96.06 93 TYR A C 1
ATOM 690 O O . TYR A 1 93 ? 10.370 0.608 -25.555 1.00 96.06 93 TYR A O 1
ATOM 698 N N . GLU A 1 94 ? 12.233 0.467 -26.812 1.00 95.88 94 GLU A N 1
ATOM 699 C CA . GLU A 1 94 ? 11.943 1.624 -27.664 1.00 95.88 94 GLU A CA 1
ATOM 700 C C . GLU A 1 94 ? 10.686 1.403 -28.512 1.00 95.88 94 GLU A C 1
ATOM 702 O O . GLU A 1 94 ? 9.795 2.252 -28.513 1.00 95.88 94 GLU A O 1
ATOM 707 N N . ARG A 1 95 ? 10.553 0.236 -29.162 1.00 97.50 95 ARG A N 1
ATOM 708 C CA . ARG A 1 95 ? 9.354 -0.087 -29.958 1.00 97.50 95 ARG A CA 1
ATOM 709 C C . ARG A 1 95 ? 8.068 -0.107 -29.134 1.00 97.50 95 ARG A C 1
ATOM 711 O O . ARG A 1 95 ? 7.027 0.301 -29.640 1.00 97.50 95 ARG A O 1
ATOM 718 N N . ILE A 1 96 ? 8.113 -0.629 -27.906 1.00 96.94 96 ILE A N 1
ATOM 719 C CA . ILE A 1 96 ? 6.940 -0.675 -27.018 1.00 96.94 96 ILE A CA 1
ATOM 720 C C . ILE A 1 96 ? 6.640 0.715 -26.441 1.00 96.94 96 ILE A C 1
ATOM 722 O O . ILE A 1 96 ? 5.472 1.061 -26.272 1.00 96.94 96 ILE A O 1
ATOM 726 N N . GLY A 1 97 ? 7.672 1.491 -26.100 1.00 94.88 97 GLY A N 1
ATOM 727 C CA . GLY A 1 97 ? 7.533 2.806 -25.473 1.00 94.88 97 GLY A CA 1
ATOM 728 C C . GLY A 1 97 ? 6.740 2.774 -24.156 1.00 94.88 97 GLY A C 1
ATOM 729 O O . GLY A 1 97 ? 5.740 3.487 -24.027 1.00 94.88 97 GLY A O 1
ATOM 730 N N . PRO A 1 98 ? 7.114 1.943 -23.162 1.00 94.44 98 PRO A N 1
ATOM 731 C CA . PRO A 1 98 ? 6.318 1.797 -21.950 1.00 94.44 98 PRO A CA 1
ATOM 732 C C . PRO A 1 98 ? 6.307 3.095 -21.127 1.00 94.44 98 PRO A C 1
ATOM 734 O O . PRO A 1 98 ? 7.342 3.717 -20.887 1.00 94.44 98 PRO A O 1
ATOM 737 N N . ARG A 1 99 ? 5.126 3.480 -20.622 1.00 94.50 99 ARG A N 1
ATOM 738 C CA . ARG A 1 99 ? 4.939 4.706 -19.818 1.00 94.50 99 ARG A CA 1
ATOM 739 C C . ARG A 1 99 ? 5.916 4.768 -18.643 1.00 94.50 99 ARG A C 1
ATOM 741 O O . ARG A 1 99 ? 6.007 3.767 -17.928 1.00 94.50 99 ARG A O 1
ATOM 748 N N . PRO A 1 100 ? 6.605 5.895 -18.397 1.00 91.62 100 PRO A N 1
ATOM 749 C CA . PRO A 1 100 ? 7.600 5.993 -17.334 1.00 91.62 100 PRO A CA 1
ATOM 750 C C . PRO A 1 100 ? 6.969 5.798 -15.952 1.00 91.62 100 PRO A C 1
ATOM 752 O O . PRO A 1 100 ? 5.827 6.185 -15.720 1.00 91.62 100 PRO A O 1
ATOM 755 N N . ALA A 1 101 ? 7.735 5.216 -15.030 1.00 90.81 101 ALA A N 1
ATOM 756 C CA . ALA A 1 101 ? 7.313 5.013 -13.643 1.00 90.81 101 ALA A CA 1
ATOM 757 C C . ALA A 1 101 ? 7.669 6.200 -12.723 1.00 90.81 101 ALA A C 1
ATOM 759 O O . ALA A 1 101 ? 7.175 6.284 -11.602 1.00 90.81 101 ALA A O 1
ATOM 760 N N . SER A 1 102 ? 8.477 7.156 -13.201 1.00 90.25 102 SER A N 1
ATOM 761 C CA . SER A 1 102 ? 8.863 8.345 -12.432 1.00 90.25 102 SER A CA 1
ATOM 762 C C . SER A 1 102 ? 7.687 9.196 -11.932 1.00 90.25 102 SER A C 1
ATOM 764 O O . SER A 1 102 ? 7.786 9.661 -10.796 1.00 90.25 102 SER A O 1
ATOM 766 N N . PRO A 1 103 ? 6.560 9.372 -12.660 1.00 94.31 103 PRO A N 1
ATOM 767 C CA . PRO A 1 103 ? 5.437 10.144 -12.128 1.00 94.31 103 PRO A CA 1
ATOM 768 C C . PRO A 1 103 ? 4.817 9.500 -10.884 1.00 94.31 103 PRO A C 1
ATOM 770 O O . PRO A 1 103 ? 4.407 10.208 -9.972 1.00 94.31 103 PRO A O 1
ATOM 773 N N . TRP A 1 104 ? 4.790 8.163 -10.815 1.00 92.56 104 TRP A N 1
ATOM 774 C CA . TRP A 1 104 ? 4.308 7.452 -9.632 1.00 92.56 104 TRP A CA 1
ATOM 775 C C . TRP A 1 104 ? 5.235 7.684 -8.431 1.00 92.56 104 TRP A C 1
ATOM 777 O O . TRP A 1 104 ? 4.759 8.055 -7.362 1.00 92.56 104 TRP A O 1
ATOM 787 N N . ALA A 1 105 ? 6.554 7.563 -8.619 1.00 91.06 105 ALA A N 1
ATOM 788 C CA . ALA A 1 105 ? 7.525 7.786 -7.544 1.00 91.06 105 ALA A CA 1
ATOM 789 C C . ALA A 1 105 ? 7.484 9.236 -7.021 1.00 91.06 105 ALA A C 1
ATOM 791 O O . ALA A 1 105 ? 7.545 9.479 -5.816 1.00 91.06 105 ALA A O 1
ATOM 792 N N . GLN A 1 106 ? 7.312 10.211 -7.921 1.00 92.75 106 GLN A N 1
ATOM 793 C CA . GLN A 1 106 ? 7.126 11.616 -7.548 1.00 92.75 106 GLN A CA 1
ATOM 794 C C . GLN A 1 106 ? 5.827 11.832 -6.767 1.00 92.75 106 GLN A C 1
ATOM 796 O O . GLN A 1 106 ? 5.847 12.520 -5.748 1.00 92.75 106 GLN A O 1
ATOM 801 N N . ALA A 1 107 ? 4.720 11.226 -7.204 1.00 92.81 107 ALA A N 1
ATOM 802 C CA . ALA A 1 107 ? 3.444 11.310 -6.499 1.00 92.81 107 ALA A CA 1
ATOM 803 C C . ALA A 1 107 ? 3.531 10.705 -5.090 1.00 92.81 107 ALA A C 1
ATOM 805 O O . ALA A 1 107 ? 3.055 11.323 -4.141 1.00 92.81 107 ALA A O 1
ATOM 806 N N . LEU A 1 108 ? 4.200 9.555 -4.934 1.00 91.94 108 LEU A N 1
ATOM 807 C CA . LEU A 1 108 ? 4.444 8.943 -3.626 1.00 91.94 108 LEU A CA 1
ATOM 808 C C . LEU A 1 108 ? 5.250 9.877 -2.714 1.00 91.94 108 LEU A C 1
ATOM 810 O O . LEU A 1 108 ? 4.856 10.113 -1.574 1.00 91.94 108 LEU A O 1
ATOM 814 N N . ARG A 1 109 ? 6.342 10.460 -3.223 1.00 91.31 109 ARG A N 1
ATOM 815 C CA . ARG A 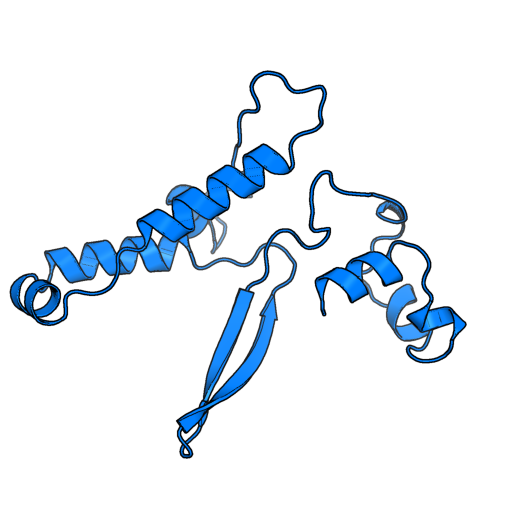1 109 ? 7.159 11.414 -2.459 1.00 91.31 109 ARG A CA 1
ATOM 816 C C . ARG A 1 109 ? 6.352 12.636 -2.021 1.00 91.31 109 ARG A C 1
ATOM 818 O O . ARG A 1 109 ? 6.470 13.053 -0.875 1.00 91.31 109 ARG A O 1
ATOM 825 N N . LEU A 1 110 ? 5.547 13.212 -2.913 1.00 91.38 110 LEU A N 1
ATOM 826 C CA . LEU A 1 110 ? 4.697 14.359 -2.584 1.00 91.38 110 LEU A CA 1
ATOM 827 C C . LEU A 1 110 ? 3.645 13.999 -1.532 1.00 91.38 110 LEU A C 1
ATOM 829 O O . LEU A 1 110 ? 3.442 14.774 -0.606 1.00 91.38 110 LEU A O 1
ATOM 833 N N . ALA A 1 111 ? 3.041 12.813 -1.623 1.00 90.56 111 ALA A N 1
ATOM 834 C CA . ALA A 1 111 ? 2.091 12.338 -0.622 1.00 90.56 111 ALA A CA 1
ATOM 835 C C . ALA A 1 111 ? 2.745 12.151 0.761 1.00 90.56 111 ALA A C 1
ATOM 837 O O . ALA A 1 111 ? 2.130 12.479 1.770 1.00 90.56 111 ALA A O 1
ATOM 838 N N . LEU A 1 112 ? 3.994 11.668 0.825 1.00 90.81 112 LEU A N 1
ATOM 839 C CA . LEU A 1 112 ? 4.742 11.558 2.089 1.00 90.81 112 LEU A CA 1
ATOM 840 C C . LEU A 1 112 ? 5.035 12.931 2.707 1.00 90.81 112 LEU A C 1
ATOM 842 O O . LEU A 1 112 ? 4.978 13.075 3.924 1.00 90.81 112 LEU A O 1
ATOM 846 N N . LEU A 1 113 ? 5.335 13.934 1.877 1.00 90.62 113 LEU A N 1
ATOM 847 C CA . LEU A 1 113 ? 5.543 15.310 2.339 1.00 90.62 113 LEU A CA 1
ATOM 848 C C . LEU A 1 113 ? 4.236 15.940 2.843 1.00 90.62 113 LEU A C 1
ATOM 850 O O . LEU A 1 113 ? 4.256 16.622 3.859 1.00 90.62 113 LEU A O 1
ATOM 854 N N . ASP A 1 114 ? 3.111 15.672 2.177 1.00 88.31 114 ASP A N 1
ATOM 855 C CA . ASP A 1 114 ? 1.776 16.152 2.576 1.00 88.31 114 ASP A CA 1
ATOM 856 C C . ASP A 1 114 ? 1.282 15.520 3.891 1.00 88.31 114 ASP A C 1
ATOM 858 O O . ASP A 1 114 ? 0.500 16.118 4.625 1.00 88.31 114 ASP A O 1
ATOM 862 N N . ALA A 1 115 ? 1.771 14.322 4.226 1.00 88.62 115 ALA A N 1
ATOM 863 C CA . ALA A 1 115 ? 1.479 13.650 5.492 1.00 88.62 115 ALA A CA 1
ATOM 864 C C . ALA A 1 115 ? 2.296 14.193 6.683 1.00 88.62 115 ALA A C 1
ATOM 866 O O . ALA A 1 115 ? 2.112 13.738 7.818 1.00 88.62 115 ALA A O 1
ATOM 867 N N . ALA A 1 116 ? 3.217 15.136 6.453 1.00 90.12 116 ALA A N 1
ATOM 868 C CA . ALA A 1 116 ? 3.974 15.757 7.527 1.00 90.12 116 ALA A CA 1
ATOM 869 C C . ALA A 1 116 ? 3.057 16.599 8.440 1.00 90.12 116 ALA A C 1
ATOM 871 O O . ALA A 1 116 ? 2.087 17.198 7.972 1.00 90.12 116 ALA A O 1
ATOM 872 N N . PRO A 1 117 ? 3.344 16.684 9.752 1.00 87.25 117 PRO A N 1
ATOM 873 C CA . PRO A 1 117 ? 2.638 17.608 10.634 1.00 87.25 117 PRO A CA 1
ATOM 874 C C . PRO A 1 117 ? 2.790 19.059 10.157 1.00 87.25 117 PRO A C 1
ATOM 876 O O . PRO A 1 117 ? 3.878 19.443 9.742 1.00 87.25 117 PRO A O 1
ATOM 879 N N . GLU A 1 118 ? 1.757 19.893 10.321 1.00 84.69 118 GLU A N 1
ATOM 880 C CA . GLU A 1 118 ? 1.783 21.313 9.906 1.00 84.69 118 GLU A CA 1
ATOM 881 C C . GLU A 1 118 ? 2.950 22.116 10.508 1.00 84.69 118 GLU A C 1
ATOM 883 O O . GLU A 1 118 ? 3.402 23.094 9.924 1.00 84.69 118 GLU A O 1
ATOM 888 N N . ALA A 1 119 ? 3.457 21.701 11.673 1.00 88.12 119 ALA A N 1
ATOM 889 C CA . ALA A 1 119 ? 4.594 22.337 12.335 1.00 88.12 119 ALA A CA 1
ATOM 890 C C . ALA A 1 119 ? 5.958 22.035 11.677 1.00 88.12 119 ALA A C 1
ATOM 892 O O . ALA A 1 119 ? 6.968 22.598 12.094 1.00 88.12 119 ALA A O 1
ATOM 893 N N . ALA A 1 120 ? 6.022 21.123 10.702 1.00 87.81 120 ALA A N 1
ATOM 894 C CA . ALA A 1 120 ? 7.253 20.781 9.999 1.00 87.81 120 ALA A CA 1
ATOM 895 C C . ALA A 1 120 ? 7.474 21.731 8.810 1.00 87.81 120 ALA A C 1
ATOM 897 O O . ALA A 1 120 ? 6.832 21.591 7.774 1.00 87.81 120 ALA A O 1
ATOM 898 N N . GLU A 1 121 ? 8.404 22.679 8.948 1.00 85.62 121 GLU A N 1
ATOM 899 C CA . GLU A 1 121 ? 8.706 23.673 7.901 1.00 85.62 121 GLU A CA 1
ATOM 900 C C . GLU A 1 121 ? 9.401 23.055 6.672 1.00 85.62 121 GLU A C 1
ATOM 902 O O . GLU A 1 121 ? 9.067 23.383 5.536 1.00 85.62 121 GLU A O 1
ATOM 907 N N . GLU A 1 122 ? 10.330 22.118 6.886 1.00 90.19 122 GLU A N 1
ATOM 908 C CA . GLU A 1 122 ? 11.056 21.404 5.826 1.00 90.19 122 GLU A CA 1
ATOM 909 C C . GLU A 1 122 ? 11.087 19.893 6.120 1.00 90.19 122 GLU A C 1
ATOM 911 O O . GLU A 1 122 ? 12.071 19.369 6.653 1.00 90.19 122 GLU A O 1
ATOM 916 N N . PRO A 1 123 ? 9.996 19.158 5.834 1.00 91.06 123 PRO A N 1
ATOM 917 C CA . PRO A 1 123 ? 9.911 17.747 6.180 1.00 91.06 123 PRO A CA 1
ATOM 918 C C . PRO A 1 123 ? 10.900 16.901 5.368 1.00 91.06 123 PRO A C 1
ATOM 920 O O . PRO A 1 123 ? 10.921 16.922 4.135 1.00 91.06 123 PRO A O 1
ATOM 923 N N . VAL A 1 124 ? 11.695 16.096 6.079 1.00 92.25 124 VAL A N 1
ATOM 924 C CA . VAL A 1 124 ? 12.590 15.095 5.490 1.00 92.25 124 VAL A CA 1
ATOM 925 C C . VAL A 1 124 ? 11.943 13.724 5.612 1.00 92.25 124 VAL A C 1
ATOM 927 O O . VAL A 1 124 ? 11.646 13.252 6.708 1.00 92.25 124 VAL A O 1
ATOM 930 N N . VAL A 1 125 ? 11.750 13.071 4.470 1.00 91.69 125 VAL A N 1
ATOM 931 C CA . VAL A 1 125 ? 11.204 11.717 4.399 1.00 91.69 125 VAL A CA 1
ATOM 932 C C . VAL A 1 125 ? 12.349 10.713 4.427 1.00 91.69 125 VAL A C 1
ATOM 934 O O . VAL A 1 125 ? 13.302 10.832 3.658 1.00 91.69 125 VAL A O 1
ATOM 937 N N . VAL A 1 126 ? 12.239 9.713 5.300 1.00 92.75 126 VAL A N 1
ATOM 938 C CA . VAL A 1 126 ? 13.204 8.616 5.431 1.00 92.75 126 VAL A CA 1
ATOM 939 C C . VAL A 1 126 ? 12.487 7.271 5.381 1.00 92.75 126 VAL A C 1
ATOM 941 O O . VAL A 1 126 ? 11.336 7.159 5.803 1.00 92.75 126 VAL A O 1
ATOM 944 N N . VAL A 1 127 ? 13.180 6.240 4.898 1.00 90.56 127 VAL A N 1
ATOM 945 C CA . VAL A 1 127 ? 12.691 4.857 4.919 1.00 90.56 127 VAL A CA 1
ATOM 946 C C . VAL A 1 127 ? 13.272 4.148 6.138 1.00 90.56 127 VAL A C 1
ATOM 948 O O . VAL A 1 127 ? 14.484 3.969 6.250 1.00 90.56 127 VAL A O 1
ATOM 951 N N . LEU A 1 128 ? 12.404 3.729 7.060 1.00 91.69 128 LEU A N 1
ATOM 952 C CA . LEU A 1 128 ? 12.792 2.868 8.174 1.00 91.69 128 LEU A CA 1
ATOM 953 C C . LEU A 1 128 ? 12.751 1.406 7.719 1.00 91.69 128 LEU A C 1
ATOM 955 O O . LEU A 1 128 ? 11.677 0.860 7.472 1.00 91.69 128 LEU A O 1
ATOM 959 N N . SER A 1 129 ? 13.920 0.775 7.628 1.00 89.81 129 SER A N 1
ATOM 960 C CA . SER A 1 129 ? 14.061 -0.623 7.216 1.00 89.81 129 SER A CA 1
ATOM 961 C C . SER A 1 129 ? 14.443 -1.523 8.399 1.00 89.81 12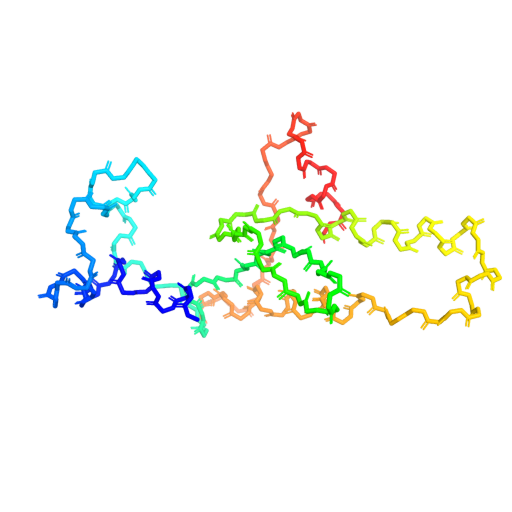9 SER A C 1
ATOM 963 O O . SER A 1 129 ? 15.259 -1.114 9.229 1.00 89.81 129 SER A O 1
ATOM 965 N N . PRO A 1 130 ? 13.938 -2.771 8.463 1.00 87.69 130 PRO A N 1
ATOM 966 C CA . PRO A 1 130 ? 14.450 -3.801 9.375 1.00 87.69 130 PRO A CA 1
ATOM 967 C C . PRO A 1 130 ? 15.894 -4.243 9.056 1.00 87.69 130 PRO A C 1
ATOM 969 O O . PRO A 1 130 ? 16.483 -5.002 9.824 1.00 87.69 130 PRO A O 1
ATOM 972 N N . GLY A 1 131 ? 16.475 -3.777 7.943 1.00 90.38 131 GLY A N 1
ATOM 973 C CA . GLY A 1 131 ? 17.864 -4.019 7.560 1.00 90.38 131 GLY A CA 1
ATOM 974 C C . GLY A 1 131 ? 18.037 -5.111 6.502 1.00 90.38 131 GLY A C 1
ATOM 975 O O . GLY A 1 131 ? 17.079 -5.711 6.021 1.00 90.38 131 GLY A O 1
ATOM 976 N N . ILE A 1 132 ? 19.299 -5.377 6.149 1.00 91.69 132 ILE A N 1
ATOM 977 C CA . ILE A 1 132 ? 19.708 -6.197 4.991 1.00 91.69 132 ILE A CA 1
ATOM 978 C C . ILE A 1 132 ? 19.239 -7.658 5.017 1.00 91.69 132 ILE A C 1
ATOM 980 O O . ILE A 1 132 ? 19.276 -8.328 3.992 1.00 91.69 132 ILE A O 1
ATOM 984 N N . HIS A 1 133 ? 18.829 -8.167 6.178 1.00 90.88 133 HIS A N 1
ATOM 985 C CA . HIS A 1 133 ? 18.352 -9.543 6.329 1.00 90.88 133 HIS A CA 1
ATOM 986 C C . HIS A 1 133 ? 16.856 -9.698 6.029 1.00 90.88 133 HIS A C 1
ATOM 988 O O . HIS A 1 133 ? 16.338 -10.809 6.085 1.00 90.88 133 HIS A O 1
ATOM 994 N N . SER A 1 134 ? 16.157 -8.603 5.726 1.00 89.62 134 SER A N 1
ATOM 995 C CA . SER A 1 134 ? 14.755 -8.636 5.327 1.00 89.62 134 SER A CA 1
ATOM 996 C C . SER A 1 134 ? 14.593 -8.923 3.837 1.00 89.62 134 SER A C 1
ATOM 998 O O . SER A 1 134 ? 15.320 -8.388 3.003 1.00 89.62 134 SER A O 1
ATOM 1000 N N . GLU A 1 135 ? 13.565 -9.698 3.497 1.00 86.94 135 GLU A N 1
ATOM 1001 C CA . GLU A 1 135 ? 13.171 -9.990 2.112 1.00 86.94 135 GLU A CA 1
ATOM 1002 C C . GLU A 1 135 ? 12.800 -8.723 1.317 1.00 86.94 135 GLU A C 1
ATOM 1004 O O . GLU A 1 135 ? 12.910 -8.688 0.090 1.00 86.94 135 GLU A O 1
ATOM 1009 N N . THR A 1 136 ? 12.414 -7.645 2.007 1.00 88.94 136 THR A N 1
ATOM 1010 C CA . THR A 1 136 ? 12.063 -6.355 1.395 1.00 88.94 136 THR A CA 1
ATOM 1011 C C . THR A 1 136 ? 13.217 -5.352 1.398 1.00 88.94 136 THR A C 1
ATOM 1013 O O . THR A 1 136 ? 13.012 -4.197 1.030 1.00 88.94 136 THR A O 1
ATOM 1016 N N . ALA A 1 137 ? 14.428 -5.749 1.806 1.00 90.31 137 ALA A N 1
ATOM 1017 C CA . ALA A 1 137 ? 15.558 -4.827 1.934 1.00 90.31 137 ALA A CA 1
ATOM 1018 C C . ALA A 1 137 ? 15.948 -4.181 0.596 1.00 90.31 137 ALA A C 1
ATOM 1020 O O . ALA A 1 137 ? 16.191 -2.979 0.546 1.00 90.31 137 ALA A O 1
ATOM 1021 N N . PHE A 1 138 ? 15.971 -4.960 -0.492 1.00 92.06 138 PHE A N 1
ATOM 1022 C CA . PHE A 1 138 ? 16.251 -4.427 -1.828 1.00 92.06 138 PHE A CA 1
ATOM 1023 C C . PHE A 1 138 ? 15.190 -3.413 -2.262 1.00 92.06 138 PHE A C 1
ATOM 1025 O O . PHE A 1 138 ? 15.531 -2.322 -2.705 1.00 92.06 138 PHE A O 1
ATOM 1032 N N . ASP A 1 139 ? 13.914 -3.769 -2.095 1.00 91.69 139 ASP A N 1
ATOM 1033 C CA . ASP A 1 139 ? 12.781 -2.920 -2.462 1.00 91.69 139 ASP A CA 1
ATOM 1034 C C . ASP A 1 139 ? 12.874 -1.551 -1.785 1.00 91.69 139 ASP A C 1
ATOM 1036 O O . ASP A 1 139 ? 12.804 -0.516 -2.439 1.00 91.69 139 ASP A O 1
ATOM 1040 N N . GLN A 1 140 ? 13.126 -1.563 -0.477 1.00 90.62 140 GLN A N 1
ATOM 1041 C CA . GLN A 1 140 ? 13.246 -0.368 0.353 1.00 90.62 140 GLN A CA 1
ATOM 1042 C C . GLN A 1 140 ? 14.493 0.459 0.040 1.00 90.62 140 GLN A C 1
ATOM 1044 O O . GLN A 1 140 ? 14.433 1.677 0.128 1.00 90.62 140 GLN A O 1
ATOM 1049 N N . ALA A 1 141 ? 15.615 -0.179 -0.302 1.00 90.12 141 ALA A N 1
ATOM 1050 C CA . ALA A 1 141 ? 16.855 0.518 -0.642 1.00 90.12 141 ALA A CA 1
ATOM 1051 C C . ALA A 1 141 ? 16.826 1.153 -2.041 1.00 90.12 141 ALA A C 1
ATOM 1053 O O . ALA A 1 141 ? 17.642 2.026 -2.333 1.00 90.12 141 ALA A O 1
ATOM 1054 N N . TYR A 1 142 ? 15.937 0.681 -2.919 1.00 88.06 142 TYR A N 1
ATOM 1055 C CA . TYR A 1 142 ? 15.776 1.219 -4.268 1.00 88.06 142 TYR A CA 1
ATOM 1056 C C . TYR A 1 142 ? 14.855 2.453 -4.310 1.00 88.06 142 TYR A C 1
ATOM 1058 O O . TYR A 1 142 ? 14.956 3.255 -5.242 1.00 88.06 142 TYR A O 1
ATOM 1066 N N . LEU A 1 143 ? 13.949 2.577 -3.332 1.00 83.25 143 LEU A N 1
ATOM 1067 C CA . LEU A 1 143 ? 13.022 3.702 -3.154 1.00 83.25 143 LEU A CA 1
ATOM 1068 C C . LEU A 1 143 ? 13.715 4.937 -2.564 1.00 83.25 143 LEU A C 1
ATOM 1070 O O . LEU A 1 143 ? 13.398 6.046 -3.057 1.00 83.25 143 LEU A O 1
#

pLDDT: mean 93.27, std 3.49, range [81.31, 97.81]